Protein AF-A0A9E4M1M4-F1 (afdb_monomer_lite)

Sequence (100 aa):
MQVEPIQSDRGPRFVRDWCGHRAYSDGAERDIRAHVTQRKISFGARSESGLAAGDACLGALKTCNKLGVSYWDYLRDRLEVSGVPNVPRLADLIAQRAAT

Radius of gyration: 22.56 Å; chains: 1; bounding box: 41×26×86 Å

Secondary structure (DSSP, 8-state):
---PPP------TTSS-S-SS----HHHHHHHHHHHHHHHHTT--SSHHHHHHHHHHHHHHHHHHHHT--HHHHHHHHTT-TTPPPPPPHHHHHHHHHT-

pLDDT: mean 80.51, std 21.5, range [30.88, 96.44]

Structure (mmCIF, N/CA/C/O backbone):
data_AF-A0A9E4M1M4-F1
#
_entry.id   AF-A0A9E4M1M4-F1
#
loop_
_atom_site.group_PDB
_atom_site.id
_atom_site.type_symbol
_atom_site.label_atom_id
_atom_site.label_alt_id
_atom_site.label_comp_id
_atom_site.label_asym_id
_atom_site.label_entity_id
_atom_site.label_seq_id
_atom_site.pdbx_PDB_ins_code
_atom_site.Cartn_x
_atom_site.Cartn_y
_atom_site.Cartn_z
_atom_site.occupancy
_atom_site.B_iso_or_equiv
_atom_site.auth_seq_id
_atom_site.auth_comp_id
_atom_site.auth_asym_id
_atom_site.auth_atom_id
_atom_site.pdbx_PDB_model_num
ATOM 1 N N . MET A 1 1 ? -10.873 14.251 -66.852 1.00 42.41 1 MET A N 1
ATOM 2 C CA . MET A 1 1 ? -9.662 13.490 -66.489 1.00 42.41 1 MET A CA 1
ATOM 3 C C . MET A 1 1 ? -9.351 13.847 -65.044 1.00 42.41 1 MET A C 1
ATOM 5 O O . MET A 1 1 ? -8.950 14.971 -64.781 1.00 42.41 1 MET A O 1
ATOM 9 N N . GLN A 1 2 ? -9.752 12.974 -64.118 1.00 30.88 2 GLN A N 1
ATOM 10 C CA . GLN A 1 2 ? -9.597 13.163 -62.672 1.00 30.88 2 GLN A CA 1
ATOM 11 C C . GLN A 1 2 ? -8.126 12.946 -62.301 1.00 30.88 2 GLN A C 1
ATOM 13 O O . GLN A 1 2 ? -7.497 12.030 -62.827 1.00 30.88 2 GLN A O 1
ATOM 18 N N . VAL A 1 3 ? -7.580 13.803 -61.442 1.00 40.84 3 VAL A N 1
ATOM 19 C CA . VAL A 1 3 ? -6.237 13.636 -60.879 1.00 40.84 3 VAL A CA 1
ATOM 20 C C . VAL A 1 3 ? -6.424 13.120 -59.457 1.00 40.84 3 VAL A C 1
ATOM 22 O O . VAL A 1 3 ? -6.844 13.865 -58.576 1.00 40.84 3 VAL A O 1
ATOM 25 N N . GLU A 1 4 ? -6.171 11.829 -59.263 1.00 40.59 4 GLU A N 1
ATOM 26 C CA . GLU A 1 4 ? -6.159 11.179 -57.950 1.00 40.59 4 GLU A CA 1
ATOM 27 C C . GLU A 1 4 ? -4.894 11.589 -57.172 1.00 40.59 4 GLU A C 1
ATOM 29 O O . GLU A 1 4 ? -3.798 11.573 -57.744 1.00 40.59 4 GLU A O 1
ATOM 34 N N . PRO A 1 5 ? -4.986 11.934 -55.876 1.00 40.38 5 PRO A N 1
ATOM 35 C CA . PRO A 1 5 ? -3.806 12.203 -55.070 1.00 40.38 5 PRO A CA 1
ATOM 36 C C . PRO A 1 5 ? -3.124 10.902 -54.617 1.00 40.38 5 PRO A C 1
ATOM 38 O O . PRO A 1 5 ? -3.753 9.948 -54.160 1.00 40.38 5 PRO A O 1
ATOM 41 N N . ILE A 1 6 ? -1.795 10.902 -54.716 1.00 43.78 6 ILE A N 1
ATOM 42 C CA . ILE A 1 6 ? -0.887 9.823 -54.313 1.00 43.78 6 ILE A CA 1
ATOM 43 C C . ILE A 1 6 ? -1.025 9.569 -52.805 1.00 43.78 6 ILE A C 1
ATOM 45 O O . ILE A 1 6 ? -0.722 10.438 -51.985 1.00 43.78 6 ILE A O 1
ATOM 49 N N . GLN A 1 7 ? -1.463 8.362 -52.436 1.00 42.28 7 GLN A N 1
ATOM 50 C CA . GLN A 1 7 ? -1.459 7.902 -51.049 1.00 42.28 7 GLN A CA 1
ATOM 51 C C . GLN A 1 7 ? -0.016 7.671 -50.590 1.00 42.28 7 GLN A C 1
ATOM 53 O O . GLN A 1 7 ? 0.638 6.720 -51.011 1.00 42.28 7 GLN A O 1
ATOM 58 N N . SER A 1 8 ? 0.474 8.569 -49.733 1.00 43.12 8 SER A N 1
ATOM 59 C CA . SER A 1 8 ? 1.769 8.433 -49.069 1.00 43.12 8 SER A CA 1
ATOM 60 C C . SER A 1 8 ? 1.717 7.322 -48.021 1.00 43.12 8 SER A C 1
ATOM 62 O O . SER A 1 8 ? 0.775 7.201 -47.234 1.00 43.12 8 SER A O 1
ATOM 64 N N . ASP A 1 9 ? 2.743 6.490 -48.092 1.00 40.81 9 ASP A N 1
ATOM 65 C CA . ASP A 1 9 ? 2.846 5.154 -47.548 1.00 40.81 9 ASP A CA 1
ATOM 66 C C . ASP A 1 9 ? 2.871 5.099 -46.012 1.00 40.81 9 ASP A C 1
ATOM 68 O O . ASP A 1 9 ? 3.253 6.024 -45.289 1.00 40.81 9 ASP A O 1
ATOM 72 N N . ARG A 1 10 ? 2.418 3.957 -45.511 1.00 41.12 10 ARG A N 1
ATOM 73 C CA . ARG A 1 10 ? 2.137 3.661 -44.111 1.00 41.12 10 ARG A CA 1
ATOM 74 C C . ARG A 1 10 ? 3.438 3.495 -43.320 1.00 41.12 10 ARG A C 1
ATOM 76 O O . ARG A 1 10 ? 4.102 2.470 -43.428 1.00 41.12 10 ARG A O 1
ATOM 83 N N . GLY A 1 11 ? 3.727 4.437 -42.420 1.00 47.78 11 GLY A N 1
ATOM 84 C CA . GLY A 1 11 ? 4.657 4.211 -41.306 1.00 47.78 11 GLY A CA 1
ATOM 85 C C . GLY A 1 11 ? 4.241 3.008 -40.433 1.00 47.78 11 GLY A C 1
ATOM 86 O O . GLY A 1 11 ? 3.058 2.631 -40.425 1.00 47.78 11 GLY A O 1
ATOM 87 N N . PRO A 1 12 ? 5.191 2.379 -39.710 1.00 43.56 12 PRO A N 1
ATOM 88 C CA . PRO A 1 12 ? 4.991 1.082 -39.076 1.00 43.56 12 PRO A CA 1
ATOM 89 C C . PRO A 1 12 ? 3.817 1.090 -38.096 1.00 43.56 12 PRO A C 1
ATOM 91 O O . PRO A 1 12 ? 3.653 1.959 -37.240 1.00 43.56 12 PRO A O 1
ATOM 94 N N . ARG A 1 13 ? 2.979 0.070 -38.258 1.00 45.59 13 ARG A N 1
ATOM 95 C CA . ARG A 1 13 ? 1.671 -0.157 -37.637 1.00 45.59 13 ARG A CA 1
ATOM 96 C C . ARG A 1 13 ? 1.725 -0.532 -36.146 1.00 45.59 13 ARG A C 1
ATOM 98 O O . ARG A 1 13 ? 0.893 -1.298 -35.689 1.00 45.59 13 ARG A O 1
ATOM 105 N N . PHE A 1 14 ? 2.682 -0.008 -35.382 1.0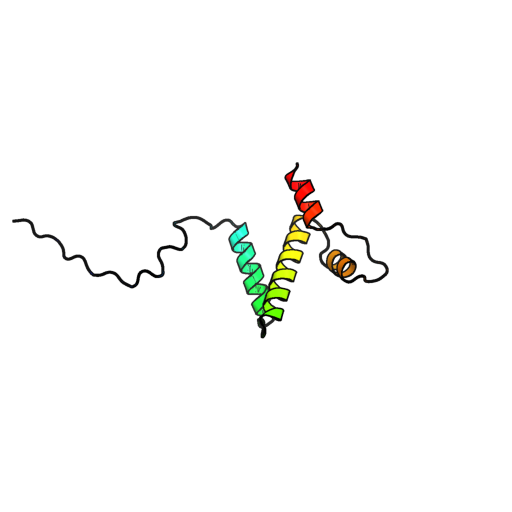0 37.75 14 PHE A N 1
ATOM 106 C CA . PHE A 1 14 ? 2.904 -0.451 -33.997 1.00 37.75 14 PHE A CA 1
ATOM 107 C C . PHE A 1 14 ? 2.318 0.469 -32.914 1.00 37.75 14 PHE A C 1
ATOM 109 O O . PHE A 1 14 ? 2.335 0.117 -31.741 1.00 37.75 14 PHE A O 1
ATOM 116 N N . VAL A 1 15 ? 1.759 1.628 -33.281 1.00 41.88 15 VAL A N 1
ATOM 117 C CA . VAL A 1 15 ? 1.209 2.606 -32.316 1.00 41.88 15 VAL A CA 1
ATOM 118 C C . VAL A 1 15 ? -0.211 3.033 -32.700 1.00 41.88 15 VAL A C 1
ATOM 120 O O . VAL A 1 15 ? -0.532 4.216 -32.718 1.00 41.88 15 VAL A O 1
ATOM 123 N N . ARG A 1 16 ? -1.073 2.087 -33.094 1.00 35.31 16 ARG A N 1
ATOM 124 C CA . ARG A 1 16 ? -2.483 2.408 -33.397 1.00 35.31 16 ARG A CA 1
ATOM 125 C C . ARG A 1 16 ? -3.548 1.520 -32.756 1.00 35.31 16 ARG A C 1
ATOM 127 O O . ARG A 1 16 ? -4.714 1.834 -32.931 1.00 35.31 16 ARG A O 1
ATOM 134 N N . ASP A 1 17 ? -3.161 0.545 -31.933 1.00 43.06 17 ASP A N 1
ATOM 135 C CA . ASP A 1 17 ? -4.113 -0.330 -31.223 1.00 43.06 17 ASP A CA 1
ATOM 136 C C . ASP A 1 17 ? -4.063 -0.222 -29.690 1.00 43.06 17 ASP A C 1
ATOM 138 O O . ASP A 1 17 ? -4.704 -0.996 -28.984 1.00 43.06 17 ASP A O 1
ATOM 142 N N . TRP A 1 18 ? -3.375 0.780 -29.137 1.00 38.06 18 TRP A N 1
ATOM 143 C CA . TRP A 1 18 ? -3.624 1.168 -27.746 1.00 38.06 18 TRP A CA 1
ATOM 144 C C . TRP A 1 18 ? -4.874 2.045 -27.708 1.00 38.06 18 TRP A C 1
ATOM 146 O O . TRP A 1 18 ? -4.770 3.258 -27.840 1.00 38.06 18 TRP A O 1
ATOM 156 N N . CYS A 1 19 ? -6.036 1.390 -27.610 1.00 42.41 19 CYS A N 1
ATOM 157 C CA . CYS A 1 19 ? -7.361 1.933 -27.297 1.00 42.41 19 CYS A CA 1
ATOM 158 C C . CYS A 1 19 ? -7.630 3.373 -27.765 1.00 42.41 19 CYS A C 1
ATOM 160 O O . CYS A 1 19 ? -7.212 4.348 -27.137 1.00 42.41 19 CYS A O 1
ATOM 162 N N . GLY A 1 20 ? -8.448 3.500 -28.814 1.00 42.41 20 GLY A N 1
ATOM 163 C CA . GLY A 1 20 ? -9.081 4.756 -29.192 1.00 42.41 20 GLY A CA 1
ATOM 164 C C . GLY A 1 20 ? -9.649 5.501 -27.981 1.00 42.41 20 GLY A C 1
ATOM 165 O O . GLY A 1 20 ? -10.443 4.969 -27.215 1.00 42.41 20 GLY A O 1
ATOM 166 N N . HIS A 1 21 ? -9.178 6.736 -27.828 1.00 58.38 21 HIS A N 1
ATOM 167 C CA . HIS A 1 21 ? -9.819 7.866 -27.166 1.00 58.38 21 HIS A CA 1
ATOM 168 C C . HIS A 1 21 ? -10.762 7.557 -25.986 1.00 58.38 21 HIS A C 1
ATOM 170 O O . HIS A 1 21 ? -11.963 7.377 -26.167 1.00 58.38 21 HIS A O 1
ATOM 176 N N . ARG A 1 22 ? -10.190 7.682 -24.776 1.00 52.16 22 ARG A N 1
ATOM 177 C CA . ARG A 1 22 ? -10.777 8.164 -23.500 1.00 52.16 22 ARG A CA 1
ATOM 178 C C . ARG A 1 22 ? -10.499 7.198 -22.344 1.00 52.16 22 ARG A C 1
ATOM 180 O O . ARG A 1 22 ? -11.315 6.355 -22.004 1.00 52.16 22 ARG A O 1
ATOM 187 N N . ALA A 1 23 ? -9.375 7.412 -21.666 1.00 53.06 23 ALA A N 1
ATOM 188 C CA . ALA A 1 23 ? -9.176 6.951 -20.292 1.00 53.06 23 ALA A CA 1
ATOM 189 C C . ALA A 1 23 ? -8.292 7.931 -19.505 1.00 53.06 23 ALA A C 1
ATOM 191 O O . ALA A 1 23 ? -7.359 7.533 -18.819 1.00 53.06 23 ALA A O 1
ATOM 192 N N . TYR A 1 24 ? -8.574 9.232 -19.600 1.00 60.75 24 TYR A N 1
ATOM 193 C CA . TYR A 1 24 ? -8.169 10.150 -18.537 1.00 60.75 24 TYR A CA 1
ATOM 194 C C . TYR A 1 24 ? -9.322 10.206 -17.537 1.00 60.75 24 TYR A C 1
ATOM 196 O O . TYR A 1 24 ? -10.177 11.084 -17.598 1.00 60.75 24 TYR A O 1
ATOM 204 N N . SER A 1 25 ? -9.432 9.179 -16.699 1.00 65.44 25 SER A N 1
ATOM 205 C CA . SER A 1 25 ? -10.124 9.342 -15.427 1.00 65.44 25 SER A CA 1
ATOM 206 C C . SER A 1 25 ? -9.070 9.786 -14.419 1.00 65.44 25 SER A C 1
ATOM 208 O O . SER A 1 25 ? -7.966 9.235 -14.407 1.00 65.44 25 SER A O 1
ATOM 210 N N . ASP A 1 26 ? -9.391 10.753 -13.559 1.00 78.12 26 ASP A N 1
ATOM 211 C CA . ASP A 1 26 ? -8.459 11.232 -12.522 1.00 78.12 26 ASP A CA 1
ATOM 212 C C . ASP A 1 26 ? -7.918 10.072 -11.662 1.00 78.12 26 ASP A C 1
ATOM 214 O O . ASP A 1 26 ? -6.798 10.105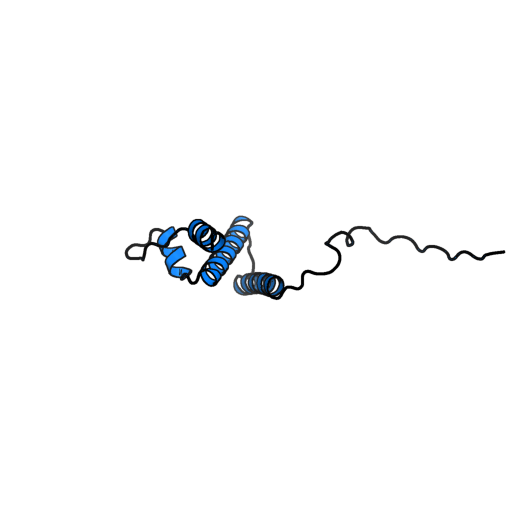 -11.153 1.00 78.12 26 ASP A O 1
ATOM 218 N N . GLY A 1 27 ? -8.697 8.990 -11.541 1.00 80.88 27 GLY A N 1
ATOM 219 C CA . GLY A 1 27 ? -8.275 7.744 -10.908 1.00 80.88 27 GLY A CA 1
ATOM 220 C C . GLY A 1 27 ? -7.092 7.066 -11.607 1.00 80.88 27 GLY A C 1
ATOM 221 O O . GLY A 1 27 ? -6.123 6.719 -10.932 1.00 80.88 27 GLY A O 1
ATOM 222 N N . ALA A 1 28 ? -7.139 6.910 -12.934 1.00 82.06 28 ALA A N 1
ATOM 223 C CA . ALA A 1 28 ? -6.072 6.270 -13.706 1.00 82.06 28 ALA A CA 1
ATOM 224 C C . ALA A 1 28 ? -4.781 7.107 -13.709 1.00 82.06 28 ALA A C 1
ATOM 226 O O . ALA A 1 28 ? -3.688 6.572 -13.509 1.00 82.06 28 ALA A O 1
ATOM 227 N N . GLU A 1 29 ? -4.900 8.429 -13.860 1.00 90.75 29 GLU A N 1
ATOM 228 C CA . GLU A 1 29 ? -3.764 9.355 -13.782 1.00 90.75 29 GLU A CA 1
ATOM 229 C C . GLU A 1 29 ? -3.084 9.295 -12.405 1.00 90.75 29 GLU A C 1
ATOM 231 O O . GLU A 1 29 ? -1.865 9.105 -12.305 1.00 90.75 29 GLU A O 1
ATOM 236 N N . ARG A 1 30 ? -3.879 9.388 -11.330 1.00 88.50 30 ARG A N 1
ATOM 237 C CA . ARG A 1 30 ? -3.387 9.261 -9.953 1.00 88.50 30 ARG A CA 1
ATOM 238 C C . ARG A 1 30 ? -2.704 7.918 -9.727 1.00 88.50 30 ARG A C 1
ATOM 240 O O . ARG A 1 30 ? -1.685 7.851 -9.032 1.00 88.50 30 ARG A O 1
ATOM 247 N N . ASP A 1 31 ? -3.237 6.854 -10.320 1.00 88.00 31 ASP A N 1
ATOM 248 C CA . ASP A 1 31 ? -2.675 5.527 -10.154 1.00 88.00 31 ASP A CA 1
ATOM 249 C C . ASP A 1 31 ? -1.289 5.386 -10.793 1.00 88.00 31 ASP A C 1
ATOM 251 O O . ASP A 1 31 ? -0.383 4.854 -10.137 1.00 88.00 31 ASP A O 1
ATOM 255 N N . ILE A 1 32 ? -1.101 5.937 -11.994 1.00 90.44 32 ILE A N 1
ATOM 256 C CA . ILE A 1 32 ? 0.193 5.974 -12.691 1.00 90.44 32 ILE A CA 1
ATOM 257 C C . ILE A 1 32 ? 1.188 6.883 -11.956 1.00 90.44 32 ILE A C 1
ATOM 259 O O . ILE A 1 32 ? 2.354 6.516 -11.792 1.00 90.44 32 ILE A O 1
ATOM 263 N N . ARG A 1 33 ? 0.751 8.044 -11.448 1.00 92.81 33 ARG A N 1
ATOM 264 C CA . ARG A 1 33 ? 1.624 8.957 -10.685 1.00 92.81 33 ARG A CA 1
ATOM 265 C C . ARG A 1 33 ? 2.196 8.309 -9.430 1.00 92.81 33 ARG A C 1
ATOM 267 O O . ARG A 1 33 ? 3.385 8.477 -9.152 1.00 92.81 33 ARG A O 1
ATOM 274 N N . ALA A 1 34 ? 1.379 7.559 -8.694 1.00 92.69 34 ALA A N 1
ATOM 275 C CA . ALA A 1 34 ? 1.835 6.848 -7.503 1.00 92.69 34 ALA A CA 1
ATOM 276 C C . ALA A 1 34 ? 2.927 5.818 -7.845 1.00 92.69 34 ALA A C 1
ATOM 278 O O . ALA A 1 34 ? 3.943 5.747 -7.156 1.00 92.69 34 ALA A O 1
ATOM 279 N N . HIS A 1 35 ? 2.760 5.099 -8.957 1.00 92.69 35 HIS A N 1
ATOM 280 C CA . HIS A 1 35 ? 3.737 4.129 -9.460 1.00 92.69 35 HIS A CA 1
ATOM 281 C C . HIS A 1 35 ? 5.072 4.774 -9.849 1.00 92.69 35 HIS A C 1
ATOM 283 O O . HIS A 1 35 ? 6.142 4.343 -9.415 1.00 92.69 35 HIS A O 1
ATOM 289 N N . VAL A 1 36 ? 5.024 5.860 -10.627 1.00 93.88 36 VAL A N 1
ATOM 290 C CA . VAL A 1 36 ? 6.227 6.603 -11.041 1.00 93.88 36 VAL A CA 1
ATOM 291 C C . VAL A 1 36 ? 6.938 7.218 -9.832 1.00 93.88 36 VAL A C 1
ATOM 293 O O . VAL A 1 36 ? 8.166 7.167 -9.743 1.00 93.88 36 VAL A O 1
ATOM 296 N N . THR A 1 37 ? 6.176 7.753 -8.876 1.00 94.56 37 THR A N 1
ATOM 297 C CA . THR A 1 37 ? 6.714 8.322 -7.633 1.00 94.56 37 THR A CA 1
ATOM 298 C C . THR A 1 37 ? 7.426 7.265 -6.802 1.00 94.56 37 THR A C 1
ATOM 300 O O . THR A 1 37 ? 8.567 7.481 -6.397 1.00 94.56 37 THR A O 1
ATOM 303 N N . GLN A 1 38 ? 6.803 6.103 -6.599 1.00 92.50 38 GLN A N 1
ATOM 304 C CA . GLN A 1 38 ? 7.422 5.003 -5.867 1.00 92.50 38 GLN A CA 1
ATOM 305 C C . GLN A 1 38 ? 8.740 4.579 -6.512 1.00 92.50 38 GLN A C 1
ATOM 307 O O . GLN A 1 38 ? 9.742 4.491 -5.810 1.00 92.50 38 GLN A O 1
ATOM 312 N N . ARG A 1 39 ? 8.773 4.390 -7.838 1.00 92.69 39 ARG A N 1
ATOM 313 C CA . ARG A 1 39 ? 10.009 4.030 -8.555 1.00 92.69 39 ARG A CA 1
ATOM 314 C C . ARG A 1 39 ? 11.100 5.084 -8.394 1.00 92.69 39 ARG A C 1
ATOM 316 O O . ARG A 1 39 ? 12.265 4.730 -8.240 1.00 92.69 39 ARG A O 1
ATOM 323 N N . LYS A 1 40 ? 10.733 6.368 -8.416 1.00 94.00 40 LYS A N 1
ATOM 324 C CA . LYS A 1 40 ? 11.680 7.470 -8.213 1.00 94.00 40 LYS A CA 1
ATOM 325 C C . LYS A 1 40 ? 12.273 7.453 -6.802 1.00 94.00 40 LYS A C 1
ATOM 327 O O . LYS A 1 40 ? 13.475 7.639 -6.660 1.00 94.00 40 LYS A O 1
ATOM 332 N N . ILE A 1 41 ? 11.449 7.205 -5.783 1.00 92.44 41 ILE A N 1
ATOM 333 C CA . ILE A 1 41 ? 11.884 7.133 -4.379 1.00 92.44 41 ILE A CA 1
ATOM 334 C C . ILE A 1 41 ? 12.723 5.875 -4.127 1.00 92.44 41 ILE A C 1
ATOM 336 O O . ILE A 1 41 ? 13.749 5.945 -3.459 1.00 92.44 41 ILE A O 1
ATOM 340 N N . SER A 1 42 ? 12.313 4.731 -4.676 1.00 87.25 42 SER A N 1
ATOM 341 C CA . SER A 1 42 ? 12.976 3.442 -4.456 1.00 87.25 42 SER A CA 1
ATOM 342 C C . SER A 1 42 ? 14.211 3.223 -5.333 1.00 87.25 42 SER A C 1
ATOM 344 O O . SER A 1 42 ? 14.815 2.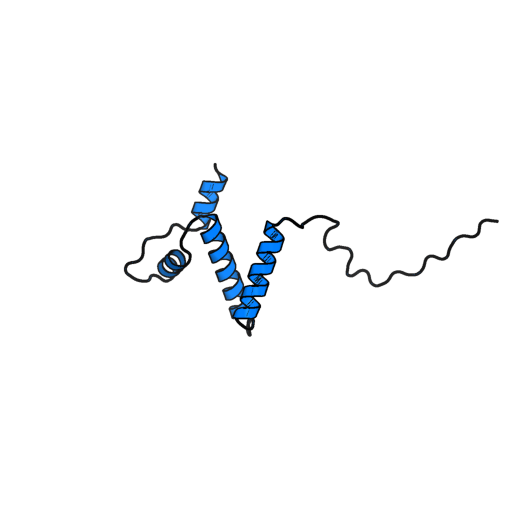159 -5.254 1.00 87.25 42 SER A O 1
ATOM 346 N N . PHE A 1 43 ? 14.549 4.180 -6.206 1.00 89.38 43 PHE A N 1
ATOM 347 C CA . PHE A 1 43 ? 15.573 4.030 -7.244 1.00 89.38 43 PHE A CA 1
ATOM 348 C C . PHE A 1 43 ? 15.313 2.844 -8.204 1.00 89.38 43 PHE A C 1
ATOM 350 O O . PHE A 1 43 ? 16.235 2.243 -8.754 1.00 89.38 43 PHE A O 1
ATOM 357 N N . GLY A 1 44 ? 14.039 2.506 -8.422 1.00 87.56 44 GLY A N 1
ATOM 358 C CA . GLY A 1 44 ? 13.616 1.371 -9.244 1.00 87.56 44 GLY A CA 1
ATOM 359 C C . GLY A 1 44 ? 13.967 -0.003 -8.653 1.00 87.56 44 GLY A C 1
ATOM 360 O O . GLY A 1 44 ? 14.656 -0.125 -7.645 1.00 87.56 44 GLY A O 1
ATOM 361 N N . ALA A 1 45 ? 13.460 -1.066 -9.279 1.00 90.06 45 ALA A N 1
ATOM 362 C CA . ALA A 1 45 ? 13.790 -2.440 -8.909 1.00 90.06 45 ALA A CA 1
ATOM 363 C C . ALA A 1 45 ? 14.985 -2.948 -9.729 1.00 90.06 45 ALA A C 1
ATOM 365 O O . ALA A 1 45 ? 15.073 -2.683 -10.926 1.00 90.06 45 ALA A O 1
ATOM 366 N N . ARG A 1 46 ? 15.889 -3.707 -9.093 1.00 92.62 46 ARG A N 1
ATOM 367 C CA . ARG A 1 46 ? 17.030 -4.372 -9.760 1.00 92.62 46 ARG A CA 1
ATOM 368 C C . ARG A 1 46 ? 16.772 -5.845 -10.093 1.00 92.62 46 ARG A C 1
ATOM 370 O O . ARG A 1 46 ? 17.622 -6.491 -10.694 1.00 92.62 46 ARG A O 1
ATOM 377 N N . SER A 1 47 ? 15.619 -6.368 -9.687 1.00 95.06 47 SER A N 1
ATOM 378 C CA . SER A 1 47 ? 15.179 -7.739 -9.934 1.00 95.06 47 SER A CA 1
ATOM 379 C C . SER A 1 47 ? 13.679 -7.771 -10.211 1.00 95.06 47 SER A C 1
ATOM 381 O O . SER A 1 47 ? 12.934 -6.890 -9.775 1.00 95.06 47 SER A O 1
ATOM 383 N N . GLU A 1 48 ? 13.229 -8.819 -10.896 1.00 95.25 48 GLU A N 1
ATOM 384 C CA . GLU A 1 48 ? 11.806 -9.083 -11.123 1.00 95.25 48 GLU A CA 1
ATOM 385 C C . GLU A 1 48 ? 11.048 -9.276 -9.802 1.00 95.25 48 GLU A C 1
ATOM 387 O O . GLU A 1 48 ? 9.975 -8.711 -9.612 1.00 95.25 48 GLU A O 1
ATOM 392 N N . SER A 1 49 ? 11.655 -9.974 -8.837 1.00 95.31 49 SER 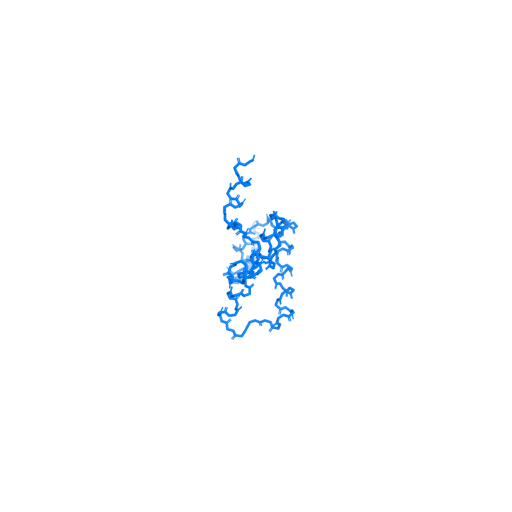A N 1
ATOM 393 C CA . SER A 1 49 ? 11.089 -10.136 -7.493 1.00 95.31 49 SER A CA 1
ATOM 394 C C . SER A 1 49 ? 10.900 -8.800 -6.768 1.00 95.31 49 SER A C 1
ATOM 396 O O . SER A 1 49 ? 9.882 -8.595 -6.111 1.00 95.31 49 SER A O 1
ATOM 398 N N . GLY A 1 50 ? 11.845 -7.866 -6.915 1.00 93.12 50 GLY A N 1
ATOM 399 C CA . GLY A 1 50 ? 11.746 -6.525 -6.341 1.00 93.12 50 GLY A CA 1
ATOM 400 C C . GLY A 1 50 ? 10.680 -5.672 -7.027 1.00 93.12 50 GLY A C 1
ATOM 401 O O . GLY A 1 50 ? 9.993 -4.901 -6.359 1.00 93.12 50 GLY A O 1
ATOM 402 N N . LEU A 1 51 ? 10.505 -5.837 -8.342 1.00 93.19 51 LEU A N 1
ATOM 403 C CA . LEU A 1 51 ? 9.430 -5.189 -9.091 1.00 93.19 51 LEU A CA 1
ATOM 404 C C . LEU A 1 51 ? 8.064 -5.698 -8.611 1.00 93.19 51 LEU A C 1
ATOM 406 O O . LEU A 1 51 ? 7.223 -4.893 -8.219 1.00 93.19 51 LEU A O 1
ATOM 410 N N . ALA A 1 52 ? 7.889 -7.021 -8.556 1.00 94.94 52 ALA A N 1
ATOM 411 C CA . ALA A 1 52 ? 6.657 -7.658 -8.102 1.00 94.94 52 ALA A CA 1
ATOM 412 C C . ALA A 1 52 ? 6.312 -7.285 -6.651 1.00 94.94 52 ALA A C 1
ATOM 414 O O . ALA A 1 52 ? 5.161 -6.973 -6.348 1.00 94.94 52 ALA A O 1
ATOM 415 N N . ALA A 1 53 ? 7.308 -7.252 -5.759 1.00 92.75 53 ALA A N 1
ATOM 416 C CA . ALA A 1 53 ? 7.119 -6.802 -4.383 1.00 92.75 53 ALA A CA 1
ATOM 417 C C . ALA A 1 53 ? 6.698 -5.325 -4.315 1.00 92.75 53 ALA A C 1
ATOM 419 O O . ALA A 1 53 ? 5.792 -4.973 -3.560 1.00 92.75 53 ALA A O 1
ATOM 420 N N . GLY A 1 54 ? 7.321 -4.459 -5.121 1.00 93.62 54 GLY A N 1
ATOM 421 C CA . GLY A 1 54 ? 6.956 -3.047 -5.219 1.00 93.62 54 GLY A CA 1
ATOM 422 C C . GLY A 1 54 ? 5.510 -2.845 -5.673 1.00 93.62 54 GLY A C 1
ATOM 423 O O . GLY A 1 54 ? 4.772 -2.097 -5.024 1.00 93.62 54 GLY A O 1
ATOM 424 N N . ASP A 1 55 ? 5.101 -3.548 -6.729 1.00 94.69 55 ASP A N 1
ATOM 425 C CA . ASP A 1 55 ? 3.747 -3.488 -7.287 1.00 94.69 55 ASP A CA 1
ATOM 426 C C . ASP A 1 55 ? 2.707 -4.025 -6.289 1.00 94.69 55 ASP A C 1
ATOM 428 O O . ASP A 1 55 ? 1.661 -3.401 -6.078 1.00 94.69 55 ASP A O 1
ATOM 432 N N . ALA A 1 56 ? 3.016 -5.129 -5.600 1.00 94.19 56 ALA A N 1
ATOM 433 C CA . ALA A 1 56 ? 2.158 -5.706 -4.567 1.00 94.19 56 ALA A CA 1
ATOM 434 C C . ALA A 1 56 ? 1.967 -4.754 -3.374 1.00 94.19 56 ALA A C 1
ATOM 436 O O . ALA A 1 56 ? 0.833 -4.509 -2.952 1.00 94.19 56 ALA A O 1
ATOM 437 N N . CYS A 1 57 ? 3.053 -4.164 -2.861 1.00 94.19 57 CYS A N 1
ATOM 438 C CA . CYS A 1 57 ? 2.997 -3.191 -1.768 1.00 94.19 57 CYS A CA 1
ATOM 439 C C . CYS A 1 57 ? 2.190 -1.945 -2.159 1.00 94.19 57 CYS A C 1
ATOM 441 O O . CYS A 1 57 ? 1.364 -1.475 -1.373 1.00 94.19 57 CYS A O 1
ATOM 443 N N . LEU A 1 58 ? 2.368 -1.429 -3.381 1.00 95.56 58 LEU A N 1
ATOM 444 C CA . LEU A 1 58 ? 1.603 -0.278 -3.869 1.00 95.56 58 LEU A CA 1
ATOM 445 C C . LEU A 1 58 ? 0.113 -0.594 -4.002 1.00 95.56 58 LEU A C 1
ATOM 447 O O . LEU A 1 58 ? -0.732 0.212 -3.601 1.00 95.56 58 LEU A O 1
ATOM 451 N N . GLY A 1 59 ? -0.212 -1.762 -4.558 1.00 95.06 59 GLY A N 1
ATOM 452 C CA . GLY A 1 59 ? -1.586 -2.239 -4.687 1.00 95.06 59 GLY A CA 1
ATOM 453 C C . GLY A 1 59 ? -2.267 -2.394 -3.327 1.00 95.06 59 GLY A C 1
ATOM 454 O O . GLY A 1 59 ? -3.390 -1.915 -3.139 1.00 95.06 59 GLY A O 1
ATOM 455 N N . ALA A 1 60 ? -1.568 -2.986 -2.355 1.00 95.88 60 ALA A N 1
ATOM 456 C CA . ALA A 1 60 ? -2.057 -3.138 -0.988 1.00 95.88 60 ALA A CA 1
ATOM 457 C C . ALA A 1 60 ? -2.271 -1.779 -0.305 1.00 95.88 60 ALA A C 1
ATOM 459 O O . ALA A 1 60 ? -3.352 -1.540 0.231 1.00 95.88 60 ALA A O 1
ATOM 460 N N . LEU A 1 61 ? -1.303 -0.860 -0.392 1.00 96.00 61 LEU A N 1
ATOM 461 C CA . LEU A 1 61 ? -1.411 0.494 0.163 1.00 96.00 61 LEU A CA 1
ATOM 462 C C . LEU A 1 61 ? -2.622 1.246 -0.401 1.00 96.00 61 LEU A C 1
ATOM 464 O O . LEU A 1 61 ? -3.431 1.792 0.350 1.00 96.00 61 LEU A O 1
ATOM 468 N N . LYS A 1 62 ? -2.787 1.250 -1.727 1.00 94.88 62 LYS A N 1
ATOM 469 C CA . LYS A 1 62 ? -3.920 1.925 -2.375 1.00 94.88 62 LYS A CA 1
ATOM 470 C C . LYS A 1 62 ? -5.258 1.310 -1.988 1.00 94.88 62 LYS A C 1
ATOM 472 O O . LYS A 1 62 ? -6.230 2.039 -1.805 1.00 94.88 62 LYS A O 1
ATOM 477 N N . THR A 1 63 ? -5.315 -0.011 -1.866 1.00 95.31 63 THR A N 1
ATOM 478 C CA . THR A 1 63 ? -6.523 -0.718 -1.431 1.00 95.31 63 THR A CA 1
ATOM 479 C C . THR A 1 63 ? -6.861 -0.377 0.017 1.00 95.31 63 THR A C 1
ATOM 481 O O . THR A 1 63 ? -7.997 -0.006 0.297 1.00 95.31 63 THR A O 1
ATOM 484 N N . CYS A 1 64 ? -5.873 -0.391 0.915 1.00 96.44 64 CYS A N 1
ATOM 485 C CA . CYS A 1 64 ? -6.035 0.039 2.305 1.00 96.44 64 CYS A CA 1
ATOM 486 C C . CYS A 1 64 ? -6.597 1.468 2.384 1.00 96.44 64 CYS A C 1
ATOM 488 O O . CYS A 1 64 ? -7.609 1.691 3.046 1.00 96.44 64 CYS A O 1
ATOM 490 N N . ASN A 1 65 ? -6.038 2.401 1.606 1.00 94.38 65 ASN A N 1
ATOM 491 C CA . ASN A 1 65 ? -6.518 3.785 1.543 1.00 94.38 65 ASN A CA 1
ATOM 492 C C . ASN A 1 65 ? -7.975 3.889 1.061 1.00 94.38 65 ASN A C 1
ATOM 494 O O . ASN A 1 65 ? -8.748 4.660 1.623 1.00 94.38 65 ASN A O 1
ATOM 498 N N . LYS A 1 66 ? -8.375 3.107 0.048 1.00 92.81 66 LYS A N 1
ATOM 499 C CA . LYS A 1 66 ? -9.768 3.068 -0.444 1.00 92.81 66 LYS A CA 1
ATOM 500 C C . LYS A 1 66 ? -10.737 2.480 0.589 1.00 92.81 66 LYS A C 1
ATOM 502 O O . LYS A 1 66 ? -11.900 2.869 0.621 1.00 92.81 66 LYS A O 1
ATOM 507 N N . LEU A 1 67 ? -10.270 1.542 1.413 1.00 95.00 67 LEU A N 1
ATOM 508 C CA . LEU A 1 67 ? -11.085 0.858 2.418 1.00 95.00 67 LEU A CA 1
ATOM 509 C C . LEU A 1 67 ? -11.095 1.560 3.787 1.00 95.00 67 LEU A C 1
ATOM 511 O O . LEU A 1 67 ? -11.912 1.188 4.632 1.00 95.00 67 LEU A O 1
ATOM 515 N N . GLY A 1 68 ? -10.233 2.559 4.000 1.00 94.81 68 GLY A N 1
ATOM 516 C CA . GLY A 1 68 ? -10.057 3.228 5.294 1.00 94.81 68 GLY A CA 1
ATOM 517 C C . GLY A 1 68 ? -9.275 2.392 6.313 1.00 94.81 68 GLY A C 1
ATOM 518 O O . GLY A 1 68 ? -9.466 2.553 7.513 1.00 94.81 68 GLY A O 1
ATOM 519 N N . VAL A 1 69 ? -8.426 1.475 5.843 1.00 95.56 69 VAL A N 1
ATOM 520 C CA . VAL A 1 69 ? -7.599 0.591 6.677 1.00 95.56 69 VAL A CA 1
ATOM 521 C C . VAL A 1 69 ? -6.174 1.141 6.746 1.00 95.56 69 VAL A C 1
ATOM 523 O O . VAL A 1 69 ? -5.634 1.616 5.748 1.00 95.56 69 VAL A O 1
ATOM 526 N N . SER A 1 70 ? -5.539 1.052 7.914 1.00 95.25 70 SER A N 1
ATOM 527 C CA . SER A 1 70 ? -4.119 1.372 8.080 1.00 95.25 70 SER A CA 1
ATOM 528 C C . SER A 1 70 ? -3.253 0.334 7.363 1.00 95.25 70 SER A C 1
ATOM 530 O O . SER A 1 70 ? -3.268 -0.850 7.702 1.00 95.25 70 SER A O 1
ATOM 532 N N . TYR A 1 71 ? -2.467 0.775 6.377 1.00 95.81 71 TYR A N 1
ATOM 533 C CA . TYR A 1 71 ? -1.547 -0.107 5.650 1.00 95.81 71 TYR A CA 1
ATOM 534 C C . TYR A 1 71 ? -0.514 -0.767 6.574 1.00 95.81 71 TYR A C 1
ATOM 536 O O . TYR A 1 71 ? -0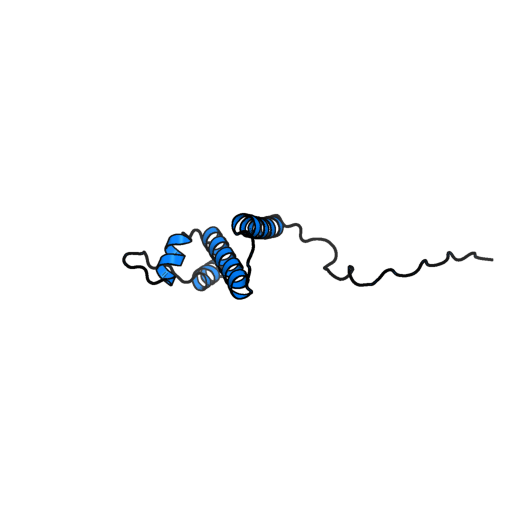.178 -1.933 6.386 1.00 95.81 71 TYR A O 1
ATOM 544 N N . TRP A 1 72 ? -0.022 -0.045 7.584 1.00 95.19 72 TRP A N 1
ATOM 545 C CA . TRP A 1 72 ? 0.974 -0.580 8.511 1.00 95.19 72 TRP A CA 1
ATOM 546 C C . TRP A 1 72 ? 0.395 -1.640 9.440 1.00 95.19 72 TRP A C 1
ATOM 548 O O . TRP A 1 72 ? 1.070 -2.632 9.700 1.00 95.19 72 TRP A O 1
ATOM 558 N N . ASP A 1 73 ? -0.848 -1.473 9.890 1.00 95.56 73 ASP A N 1
ATOM 559 C CA . ASP A 1 73 ? -1.514 -2.500 10.695 1.00 95.56 73 ASP A CA 1
ATOM 560 C C . ASP A 1 73 ? -1.827 -3.731 9.844 1.00 95.56 73 ASP A C 1
ATOM 562 O O . ASP A 1 73 ? -1.561 -4.849 10.272 1.00 95.56 73 ASP A O 1
ATOM 566 N N . TYR A 1 74 ? -2.260 -3.532 8.592 1.00 95.94 74 TYR A N 1
ATOM 567 C CA . TYR A 1 74 ? -2.424 -4.622 7.629 1.00 95.94 74 TYR A CA 1
ATOM 568 C C . TYR A 1 74 ? -1.116 -5.391 7.397 1.00 95.94 74 TYR A C 1
ATOM 570 O O . TYR A 1 74 ? -1.104 -6.620 7.428 1.00 95.94 74 TYR A O 1
ATOM 578 N N . LEU A 1 75 ? -0.004 -4.686 7.170 1.00 95.25 75 LEU A N 1
ATOM 579 C CA . LEU A 1 75 ? 1.288 -5.322 6.922 1.00 95.25 75 LEU A CA 1
ATOM 580 C C . LEU A 1 75 ? 1.771 -6.097 8.151 1.00 95.25 75 LEU A C 1
ATOM 582 O O . LEU A 1 75 ? 2.242 -7.221 8.015 1.00 95.25 75 LEU A O 1
ATOM 586 N N . ARG A 1 76 ? 1.640 -5.515 9.346 1.00 95.44 76 ARG A N 1
ATOM 587 C CA . ARG A 1 76 ? 2.047 -6.169 10.592 1.00 95.44 76 ARG A CA 1
ATOM 588 C C . ARG A 1 76 ? 1.208 -7.407 10.908 1.00 95.44 76 ARG A C 1
ATOM 590 O O . ARG A 1 76 ? 1.782 -8.406 11.321 1.00 95.44 76 ARG A O 1
ATOM 597 N N . ASP A 1 77 ? -0.102 -7.361 10.669 1.00 95.44 77 ASP A N 1
ATOM 598 C CA . ASP A 1 77 ? -0.995 -8.521 10.807 1.00 95.44 77 ASP A CA 1
ATOM 599 C C . ASP A 1 77 ? -0.604 -9.643 9.828 1.00 95.44 77 ASP A C 1
ATOM 601 O O . ASP A 1 77 ? -0.515 -10.804 10.215 1.00 95.44 77 ASP A O 1
ATOM 605 N N . ARG A 1 78 ? -0.266 -9.309 8.572 1.00 94.94 78 ARG A N 1
ATOM 606 C CA . ARG A 1 78 ? 0.203 -10.296 7.574 1.00 94.94 78 ARG A CA 1
ATOM 607 C C . ARG A 1 78 ? 1.594 -10.860 7.859 1.00 94.94 78 ARG A C 1
ATOM 609 O O . ARG A 1 78 ? 1.892 -11.952 7.390 1.00 94.94 78 ARG A O 1
ATOM 616 N N . LEU A 1 79 ? 2.430 -10.120 8.581 1.00 94.69 79 LEU A N 1
ATOM 617 C CA . LEU A 1 79 ? 3.757 -10.556 9.024 1.00 94.69 79 LEU A CA 1
ATOM 618 C C . LEU A 1 79 ? 3.739 -11.191 10.423 1.00 94.69 79 LEU A C 1
ATOM 620 O O . LEU A 1 79 ? 4.808 -11.458 10.964 1.00 94.69 79 LEU A O 1
ATOM 624 N N . GLU A 1 80 ? 2.554 -11.408 11.004 1.00 93.19 80 GLU A N 1
ATOM 625 C CA . GLU A 1 80 ? 2.368 -12.050 12.312 1.00 93.19 80 GLU A CA 1
ATOM 626 C C . GLU A 1 80 ? 3.146 -11.354 13.446 1.00 93.19 80 GLU A C 1
ATOM 628 O O . GLU A 1 80 ? 3.670 -11.982 14.367 1.00 93.19 80 GLU A O 1
ATOM 633 N N . VAL A 1 81 ? 3.223 -10.019 13.395 1.00 93.50 81 VAL A N 1
ATOM 634 C CA . VAL A 1 81 ? 3.857 -9.226 14.456 1.00 93.50 81 VAL A CA 1
ATOM 635 C C . VAL A 1 81 ? 2.979 -9.263 15.708 1.00 93.50 81 VAL A C 1
ATOM 637 O O . VAL A 1 81 ? 1.800 -8.926 15.660 1.00 93.50 81 VAL A O 1
ATOM 640 N N . SER A 1 82 ? 3.548 -9.629 16.856 1.00 90.50 82 SER A N 1
ATOM 641 C CA . SER A 1 82 ? 2.810 -9.706 18.122 1.00 90.50 82 SER A CA 1
ATOM 642 C C . SER A 1 82 ? 2.183 -8.369 18.540 1.00 90.50 82 SER A C 1
ATOM 644 O O . SER A 1 82 ? 2.803 -7.312 18.421 1.00 90.50 82 SER A O 1
ATOM 646 N N . GLY A 1 83 ? 0.977 -8.429 19.116 1.00 88.56 83 GLY A N 1
ATOM 647 C CA . GLY A 1 83 ? 0.305 -7.272 19.723 1.00 88.56 83 GLY A CA 1
ATOM 648 C C . GLY A 1 83 ? -0.372 -6.317 18.736 1.00 88.56 83 GLY A C 1
ATOM 649 O O . GLY A 1 83 ? -0.653 -5.176 19.098 1.00 88.56 83 GLY A O 1
ATOM 650 N N . VAL A 1 84 ? -0.629 -6.757 17.501 1.00 88.25 84 VAL A N 1
ATOM 651 C CA . VAL A 1 84 ? -1.276 -5.940 16.464 1.00 88.25 84 VAL A CA 1
ATOM 652 C C . VAL A 1 84 ? -2.755 -6.290 16.302 1.00 88.25 84 VAL A C 1
ATOM 654 O O . VAL A 1 84 ? -3.145 -7.432 16.557 1.00 88.25 84 VAL A O 1
ATOM 657 N N . PRO A 1 85 ? -3.605 -5.319 15.919 1.00 87.31 85 PRO A N 1
ATOM 658 C CA . PRO A 1 85 ? -5.016 -5.587 15.676 1.00 87.31 85 PRO A CA 1
ATOM 659 C C . PRO A 1 85 ? -5.176 -6.556 14.503 1.00 87.31 85 PRO A C 1
ATOM 661 O O . PRO A 1 85 ? -4.487 -6.427 13.492 1.00 87.31 85 PRO A O 1
ATOM 664 N N . ASN A 1 86 ? -6.118 -7.495 14.621 1.00 91.75 86 ASN A N 1
ATOM 665 C CA . ASN A 1 86 ? -6.432 -8.394 13.520 1.00 91.75 86 ASN A CA 1
ATOM 666 C C . ASN A 1 86 ? -7.104 -7.616 12.384 1.00 91.75 86 ASN A C 1
ATOM 668 O O . ASN A 1 86 ? -8.154 -6.999 12.584 1.00 91.75 86 ASN A O 1
ATOM 672 N N . VAL A 1 87 ? -6.500 -7.643 11.196 1.00 94.06 87 VAL A N 1
ATOM 673 C CA . VAL A 1 87 ? -7.014 -6.921 10.029 1.00 94.06 87 VAL A CA 1
ATOM 674 C C . VAL A 1 87 ? -7.692 -7.909 9.073 1.00 94.06 87 VAL A C 1
ATOM 676 O O . VAL A 1 87 ? -7.021 -8.807 8.545 1.00 94.06 87 VAL A O 1
ATOM 679 N N . PRO A 1 88 ? -9.000 -7.741 8.776 1.00 94.75 88 PRO A N 1
ATOM 680 C CA . PRO A 1 88 ? -9.694 -8.572 7.796 1.00 94.75 88 PRO A CA 1
ATOM 681 C C . PRO A 1 88 ? -8.971 -8.596 6.445 1.00 94.75 88 PRO A C 1
ATOM 683 O O . PRO A 1 88 ? -8.270 -7.645 6.071 1.00 94.75 88 PRO A O 1
ATOM 686 N N . ARG A 1 89 ? -9.129 -9.677 5.672 1.00 94.88 89 ARG A N 1
ATOM 687 C CA . ARG A 1 89 ? -8.512 -9.723 4.341 1.00 94.88 89 ARG A CA 1
ATOM 688 C C . ARG A 1 89 ? -9.123 -8.630 3.473 1.00 94.88 89 ARG A C 1
ATOM 690 O O . ARG A 1 89 ? -10.336 -8.447 3.441 1.00 94.88 89 ARG A O 1
ATOM 697 N N . LEU A 1 90 ? -8.273 -7.923 2.727 1.00 95.75 90 LEU A N 1
ATOM 698 C CA . LEU A 1 90 ? -8.733 -6.830 1.867 1.00 95.75 90 LEU A CA 1
ATOM 699 C C . LEU A 1 90 ? -9.757 -7.323 0.834 1.00 95.75 90 LEU A C 1
ATOM 701 O O . LEU A 1 90 ? -10.683 -6.590 0.516 1.00 95.75 90 LEU A O 1
ATOM 705 N N . ALA A 1 91 ? -9.622 -8.567 0.360 1.00 95.00 91 ALA A N 1
ATOM 706 C CA . ALA A 1 91 ? -10.579 -9.194 -0.551 1.00 95.00 91 ALA A CA 1
ATOM 707 C C . ALA A 1 91 ? -11.994 -9.274 0.046 1.00 95.00 91 ALA A C 1
ATOM 709 O O . ALA A 1 91 ? -12.957 -8.919 -0.630 1.00 95.00 91 ALA A O 1
ATOM 710 N N . ASP A 1 92 ? -12.112 -9.654 1.319 1.00 95.81 92 ASP A N 1
ATOM 711 C CA . ASP A 1 92 ? -13.404 -9.768 2.000 1.00 95.81 92 ASP A CA 1
ATOM 712 C C . ASP A 1 92 ? -14.046 -8.385 2.165 1.00 95.81 92 ASP A C 1
ATOM 714 O O . ASP A 1 92 ? -15.225 -8.198 1.873 1.00 95.81 92 ASP A O 1
ATOM 718 N N . LEU A 1 93 ? -13.249 -7.381 2.545 1.00 95.50 93 LEU A N 1
ATOM 719 C CA . LEU A 1 93 ? -13.707 -5.992 2.668 1.00 95.50 93 LEU A CA 1
ATOM 720 C C . LEU A 1 93 ? -14.154 -5.394 1.325 1.00 95.50 93 LEU A C 1
ATOM 722 O O . LEU A 1 93 ? -15.086 -4.588 1.285 1.00 95.50 93 LEU A O 1
ATOM 726 N N . ILE A 1 94 ? -13.489 -5.766 0.226 1.00 95.50 94 ILE A N 1
ATOM 727 C CA . ILE A 1 94 ? -13.898 -5.381 -1.131 1.00 95.50 94 ILE A CA 1
ATOM 728 C C . ILE A 1 94 ? -15.238 -6.033 -1.474 1.00 95.50 94 ILE A C 1
ATOM 730 O O . ILE A 1 94 ? -16.145 -5.333 -1.922 1.00 95.50 94 ILE A O 1
ATOM 734 N N . ALA A 1 95 ? -15.378 -7.341 -1.241 1.00 96.19 95 ALA A N 1
ATOM 735 C CA . ALA A 1 95 ? -16.610 -8.075 -1.525 1.00 96.19 95 ALA A CA 1
ATOM 736 C C . ALA A 1 95 ? -17.806 -7.511 -0.739 1.00 96.19 95 ALA A C 1
ATOM 738 O O . ALA A 1 95 ? -18.875 -7.310 -1.309 1.00 96.19 95 ALA A O 1
ATOM 739 N N . GLN A 1 96 ? -17.605 -7.172 0.539 1.00 94.06 96 GLN A N 1
ATOM 740 C CA . GLN A 1 96 ? -18.625 -6.539 1.381 1.00 94.06 96 GLN A CA 1
ATOM 741 C C . GLN A 1 96 ? -19.085 -5.185 0.823 1.00 94.06 96 GLN A C 1
ATOM 743 O O . GLN A 1 96 ? -20.283 -4.936 0.725 1.00 94.06 96 GLN A O 1
ATOM 748 N N . ARG A 1 97 ? -18.148 -4.319 0.411 1.00 92.94 97 ARG A N 1
ATOM 749 C CA . ARG A 1 97 ? -18.480 -3.007 -0.174 1.00 92.94 97 ARG A CA 1
ATOM 750 C C . ARG A 1 97 ? -19.135 -3.103 -1.547 1.00 92.94 97 ARG A C 1
ATOM 752 O O . ARG A 1 97 ? -19.939 -2.245 -1.872 1.00 92.94 97 ARG A O 1
ATOM 759 N N . ALA A 1 98 ? -18.780 -4.102 -2.351 1.00 92.06 98 ALA A N 1
ATOM 760 C CA . ALA A 1 98 ? -1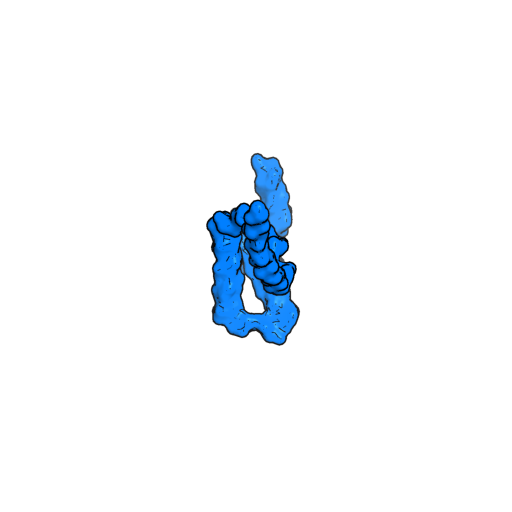9.369 -4.300 -3.674 1.00 92.06 98 ALA A CA 1
ATOM 761 C C . ALA A 1 98 ? -20.813 -4.828 -3.615 1.00 92.06 98 ALA A C 1
ATOM 763 O O . ALA A 1 98 ? -21.551 -4.688 -4.583 1.00 92.06 98 ALA A O 1
ATOM 764 N N . ALA A 1 99 ? -21.200 -5.446 -2.497 1.00 84.88 99 ALA A N 1
ATOM 765 C CA . ALA A 1 99 ? -22.554 -5.937 -2.262 1.00 84.88 99 ALA A CA 1
ATOM 766 C C . ALA A 1 99 ? -23.526 -4.856 -1.746 1.00 84.88 99 ALA A C 1
ATOM 768 O O . ALA A 1 99 ? -24.701 -5.162 -1.549 1.00 84.88 99 ALA A O 1
ATOM 769 N N . THR A 1 100 ? -23.040 -3.634 -1.491 1.00 67.19 100 THR A N 1
ATOM 770 C CA . THR A 1 100 ? -23.828 -2.488 -1.002 1.00 67.19 100 THR A CA 1
ATOM 771 C C . THR A 1 100 ? -24.148 -1.541 -2.150 1.00 67.19 100 THR A C 1
ATOM 773 O O . THR A 1 100 ? -25.302 -1.066 -2.209 1.00 67.19 100 THR A O 1
#

Foldseek 3Di:
DDDDDDDDDDDDPPPDPPDPDDDPDVVVVVLVVLVVVLCVVVVHDPDPVRVVVSVVLSVLVVLCVVLVHDSVLVVCLVVVPPPGDNDPDSVVSVVVVVVD